Protein AF-A0A318HQN4-F1 (afdb_monomer)

Secondary structure (DSSP, 8-state):
-EEEEETTTEEEEE--SHHHHHHHHH-SS--S---SS--HHHHHHHHHHHHHTEETTEEPGGGS-TT-TTHHHHHHHHHHHHHHHHHHHTT--GGGHHHHHHHH-

Mean predicted aligned error: 8.49 Å

Sequence (105 aa):
MEHKHIPGLVDVIKVDQPADILQIARDGTLDRAFGTGKPFLNSLLVRRILGVLSLKGHRFPTMSARKATGREIQQDALWQRLNAIAPDIRTAPADLEPLAAWVRD

Organism: Burkholderia pyrrocinia (NCBI:txid60550)

Solvent-accessible surface area (backbone atoms only — not comparable to full-atom values): 6406 Å² total; per-residue (Å²): 118,49,78,50,77,41,93,68,39,37,75,47,76,50,71,83,50,71,69,59,48,54,49,55,73,65,37,82,89,63,63,54,67,78,71,87,89,64,26,54,54,50,48,54,49,50,53,50,50,51,59,69,51,28,61,96,87,42,62,40,50,87,60,48,30,88,84,40,86,63,33,67,61,52,39,50,54,48,50,53,53,51,60,68,46,42,66,75,53,64,72,51,63,81,84,50,49,69,62,55,51,64,73,74,108

pLDDT: mean 85.14, std 7.8, range [60.03, 93.56]

Structure (mmCIF, N/CA/C/O backbone):
data_AF-A0A318HQN4-F1
#
_entry.id   AF-A0A318HQN4-F1
#
loop_
_atom_site.group_PDB
_atom_site.id
_atom_site.type_symbol
_atom_site.label_atom_id
_atom_site.label_alt_id
_atom_site.label_comp_id
_atom_site.label_asym_id
_atom_site.label_entity_id
_atom_site.label_seq_id
_atom_site.pdbx_PDB_ins_code
_atom_site.Cartn_x
_atom_site.Cartn_y
_atom_site.Cartn_z
_atom_site.occupancy
_atom_site.B_iso_or_equiv
_atom_site.auth_seq_id
_atom_site.auth_comp_id
_atom_site.auth_asym_id
_atom_site.auth_atom_id
_atom_site.pdbx_PDB_model_num
ATOM 1 N N . MET A 1 1 ? -18.347 4.219 -4.055 1.00 84.25 1 MET A N 1
ATOM 2 C CA . MET A 1 1 ? -17.784 3.714 -2.778 1.00 84.25 1 MET A CA 1
ATOM 3 C C . MET A 1 1 ? -18.829 2.931 -1.976 1.00 84.25 1 MET A C 1
ATOM 5 O O . MET A 1 1 ? -19.919 3.440 -1.758 1.00 84.25 1 MET A O 1
ATOM 9 N N . GLU A 1 2 ? -18.514 1.709 -1.542 1.00 91.81 2 GLU A N 1
ATOM 10 C CA . GLU A 1 2 ? -19.360 0.858 -0.682 1.00 91.81 2 GLU A CA 1
ATOM 11 C C . GLU A 1 2 ? -18.577 0.490 0.586 1.00 91.81 2 GLU A C 1
ATOM 13 O O . GLU A 1 2 ? -17.412 0.107 0.493 1.00 91.81 2 GLU A O 1
ATOM 18 N N . HIS A 1 3 ? -19.189 0.588 1.768 1.00 92.50 3 HIS A N 1
ATOM 19 C CA . HIS A 1 3 ? -18.547 0.237 3.039 1.00 92.50 3 HIS A CA 1
ATOM 20 C C . HIS A 1 3 ? -19.289 -0.916 3.712 1.00 92.50 3 HIS A C 1
ATOM 22 O O . HIS A 1 3 ? -20.461 -0.802 4.062 1.00 92.50 3 HIS A O 1
ATOM 28 N N . LYS A 1 4 ? -18.592 -2.037 3.901 1.00 93.31 4 LYS A N 1
ATOM 29 C CA . LYS A 1 4 ? -19.086 -3.207 4.623 1.00 93.31 4 LYS A CA 1
ATOM 30 C C . LYS A 1 4 ? -18.438 -3.260 5.998 1.00 93.31 4 LYS A C 1
ATOM 32 O O . LYS A 1 4 ? -17.250 -3.563 6.107 1.00 93.31 4 LYS A O 1
ATOM 37 N N . HIS A 1 5 ? -19.242 -3.024 7.029 1.00 93.56 5 HIS A N 1
ATOM 38 C CA . HIS A 1 5 ? -18.809 -3.044 8.419 1.00 93.56 5 HIS A CA 1
ATOM 39 C C . HIS A 1 5 ? -19.623 -4.059 9.229 1.00 93.56 5 HIS A C 1
ATOM 41 O O . HIS A 1 5 ? -20.843 -3.959 9.331 1.00 93.56 5 HIS A O 1
ATOM 47 N N . ILE A 1 6 ? -18.938 -5.048 9.799 1.00 91.50 6 ILE A N 1
ATOM 48 C CA . ILE A 1 6 ? -19.475 -5.999 10.772 1.00 91.50 6 ILE A CA 1
ATOM 49 C C . ILE A 1 6 ? -18.530 -5.968 11.978 1.00 91.50 6 ILE A C 1
ATOM 51 O O . ILE A 1 6 ? -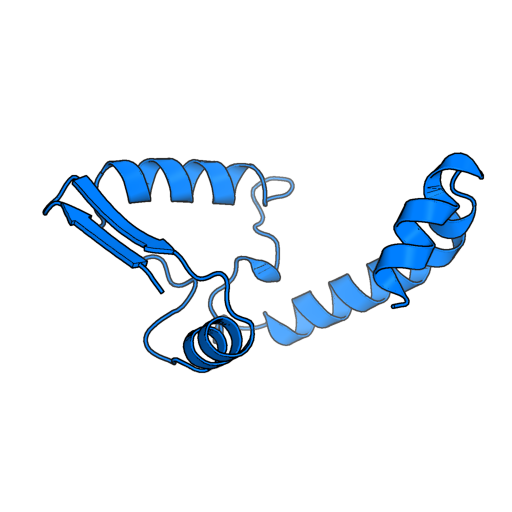17.393 -6.446 11.850 1.00 91.50 6 ILE A O 1
ATOM 55 N N . PRO A 1 7 ? -18.967 -5.437 13.137 1.00 90.62 7 PRO A N 1
ATOM 56 C CA . PRO A 1 7 ? -18.116 -5.270 14.310 1.00 90.62 7 PRO A CA 1
ATOM 57 C C . PRO A 1 7 ? -17.345 -6.544 14.670 1.00 90.62 7 PRO A C 1
ATOM 59 O O . PRO A 1 7 ? -17.910 -7.632 14.758 1.00 90.62 7 PRO A O 1
ATOM 62 N N . GLY A 1 8 ? -16.026 -6.416 14.830 1.00 86.44 8 GLY A N 1
ATOM 63 C CA . GLY A 1 8 ? -15.124 -7.525 15.162 1.00 86.44 8 GLY A CA 1
ATOM 64 C C . GLY A 1 8 ? -14.832 -8.520 14.027 1.00 86.44 8 GLY A C 1
ATOM 65 O O . GLY A 1 8 ? -13.851 -9.260 14.119 1.00 86.44 8 GLY A O 1
ATOM 66 N N . LEU A 1 9 ? -15.602 -8.524 12.934 1.00 90.44 9 LEU A N 1
ATOM 67 C CA . LEU A 1 9 ? -15.469 -9.512 11.859 1.00 90.44 9 LEU A CA 1
ATOM 68 C C . LEU A 1 9 ? -14.871 -8.933 10.574 1.00 90.44 9 LEU A C 1
ATOM 70 O O . LEU A 1 9 ? -13.855 -9.449 10.100 1.00 90.44 9 LEU A O 1
ATOM 74 N N . VAL A 1 10 ? -15.486 -7.877 10.029 1.00 93.19 10 VAL A N 1
ATOM 75 C CA . VAL A 1 10 ? -15.133 -7.276 8.733 1.00 93.19 10 VAL A CA 1
ATOM 76 C C . VAL A 1 10 ? -15.235 -5.760 8.780 1.00 93.19 10 VAL A C 1
ATOM 78 O O . VAL A 1 10 ? -16.202 -5.219 9.302 1.00 93.19 10 VAL A O 1
ATOM 81 N N . ASP A 1 11 ? -14.269 -5.088 8.166 1.00 91.12 11 ASP A N 1
ATOM 82 C CA . ASP A 1 11 ? -14.328 -3.649 7.911 1.00 91.12 11 ASP A CA 1
ATOM 83 C C . ASP A 1 11 ? -13.669 -3.322 6.565 1.00 91.12 11 ASP A C 1
ATOM 85 O O . ASP A 1 11 ? -12.443 -3.305 6.457 1.00 91.12 11 ASP A O 1
ATOM 89 N N . VAL A 1 12 ? -14.455 -3.197 5.495 1.00 90.19 12 VAL A N 1
ATOM 90 C CA . VAL A 1 12 ? -13.934 -3.095 4.120 1.00 90.19 12 VAL A CA 1
ATOM 91 C C . VAL A 1 12 ? -14.639 -1.993 3.353 1.00 90.19 12 VAL A C 1
ATOM 93 O O . VAL A 1 12 ? -15.860 -1.997 3.225 1.00 90.19 12 VAL A O 1
ATOM 96 N N . ILE A 1 13 ? -13.847 -1.098 2.771 1.00 90.44 13 ILE A N 1
ATOM 97 C CA . ILE A 1 13 ? -14.309 -0.085 1.829 1.00 90.44 13 ILE A CA 1
ATOM 98 C C . ILE A 1 13 ? -13.949 -0.556 0.419 1.00 90.44 13 ILE A C 1
ATOM 100 O O . ILE A 1 13 ? -12.775 -0.754 0.104 1.00 90.44 13 ILE A O 1
ATOM 104 N N . LYS A 1 14 ? -14.957 -0.743 -0.431 1.00 92.12 14 LYS A N 1
ATOM 105 C CA . LYS A 1 14 ? -14.807 -1.035 -1.855 1.00 92.12 14 LYS A CA 1
ATOM 106 C C . LYS A 1 14 ? -14.939 0.255 -2.651 1.00 92.12 14 LYS A C 1
ATOM 108 O O . LYS A 1 14 ? -15.921 0.989 -2.516 1.00 92.12 14 LYS A O 1
ATOM 113 N N . VAL A 1 15 ? -13.956 0.500 -3.506 1.00 92.62 15 VAL A N 1
ATOM 114 C CA . VAL A 1 15 ? -13.892 1.685 -4.357 1.00 92.62 15 VAL A CA 1
ATOM 115 C C . VAL A 1 15 ? -13.524 1.275 -5.772 1.00 92.62 15 VAL A C 1
ATOM 117 O O . VAL A 1 15 ? -12.606 0.485 -5.967 1.00 92.62 15 VAL A O 1
ATOM 120 N N . ASP A 1 16 ? -14.264 1.804 -6.736 1.00 93.50 16 ASP A N 1
ATOM 121 C CA . ASP A 1 16 ? -14.158 1.502 -8.162 1.00 93.50 16 ASP A CA 1
ATOM 122 C C . ASP A 1 16 ? -14.048 2.762 -9.037 1.00 93.50 16 ASP A C 1
ATOM 124 O O . ASP A 1 16 ? -13.522 2.683 -10.143 1.00 93.50 16 ASP A O 1
ATOM 128 N N . GLN A 1 17 ? -14.478 3.928 -8.544 1.00 92.62 17 GLN A N 1
ATOM 129 C CA . GLN A 1 17 ? -14.373 5.188 -9.278 1.00 92.62 17 GLN A CA 1
ATOM 130 C C . GLN A 1 17 ? -12.980 5.827 -9.134 1.00 92.62 17 GLN A C 1
ATOM 132 O O . GLN A 1 17 ? -12.483 5.954 -8.010 1.00 92.62 17 GLN A O 1
ATOM 137 N N . PRO A 1 18 ? -12.360 6.320 -10.227 1.00 91.12 18 PRO A N 1
ATOM 138 C CA . PRO A 1 18 ? -11.036 6.947 -10.176 1.00 91.12 18 PRO A CA 1
ATOM 139 C C . PRO A 1 18 ? -10.933 8.120 -9.191 1.00 91.12 18 PRO A C 1
ATOM 141 O O . PRO A 1 18 ? -9.934 8.248 -8.482 1.00 91.12 18 PRO A O 1
ATOM 144 N N . ALA A 1 19 ? -11.972 8.958 -9.114 1.00 90.75 19 ALA A N 1
ATOM 145 C CA . ALA A 1 19 ? -12.012 10.100 -8.200 1.00 90.75 19 ALA A CA 1
ATOM 146 C C . ALA A 1 19 ? -11.960 9.657 -6.725 1.00 90.75 19 ALA A C 1
ATOM 148 O O . ALA A 1 19 ? -11.147 10.172 -5.955 1.00 90.75 19 ALA A O 1
ATOM 149 N N . ASP A 1 20 ? -12.751 8.646 -6.364 1.00 91.25 20 ASP A N 1
ATOM 150 C CA . ASP A 1 20 ? -12.792 8.073 -5.017 1.00 91.25 20 ASP A CA 1
ATOM 151 C C . ASP A 1 20 ? -11.453 7.395 -4.657 1.00 91.25 20 ASP A C 1
ATOM 153 O O . ASP A 1 20 ? -10.960 7.522 -3.533 1.00 91.25 20 ASP A O 1
ATOM 157 N N . ILE A 1 21 ? -10.819 6.702 -5.617 1.00 88.69 21 ILE A N 1
ATOM 158 C CA . ILE A 1 21 ? -9.493 6.087 -5.427 1.00 88.69 21 ILE A CA 1
ATOM 159 C C . ILE A 1 21 ? -8.458 7.165 -5.096 1.00 88.69 21 ILE A C 1
ATOM 161 O O . ILE A 1 21 ? -7.679 7.006 -4.155 1.00 88.69 21 ILE A O 1
ATOM 165 N N . LEU A 1 22 ? -8.450 8.272 -5.847 1.00 90.12 22 LEU A N 1
ATOM 166 C CA . LEU A 1 22 ? -7.532 9.386 -5.608 1.00 90.12 22 LEU A CA 1
ATOM 167 C C . LEU A 1 22 ? -7.790 10.063 -4.261 1.00 90.12 22 LEU A C 1
ATOM 169 O O . LEU A 1 22 ? -6.834 10.453 -3.587 1.00 90.12 22 LEU A O 1
ATOM 173 N N . GLN A 1 23 ? -9.054 10.184 -3.855 1.00 90.75 23 GLN A N 1
ATOM 174 C CA . GLN A 1 23 ? -9.419 10.716 -2.547 1.00 90.75 23 GLN A CA 1
ATOM 175 C C . GLN A 1 23 ? -8.855 9.840 -1.423 1.00 90.75 23 GLN A C 1
ATOM 177 O O . GLN A 1 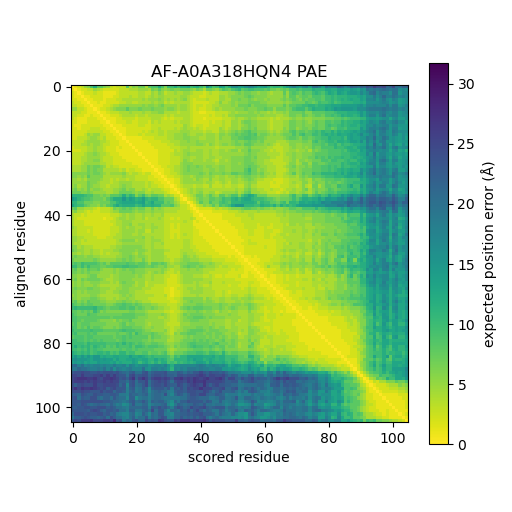23 ? -8.133 10.342 -0.563 1.00 90.75 23 GLN A O 1
ATOM 182 N N . ILE A 1 24 ? -9.087 8.527 -1.478 1.00 89.25 24 ILE A N 1
ATOM 183 C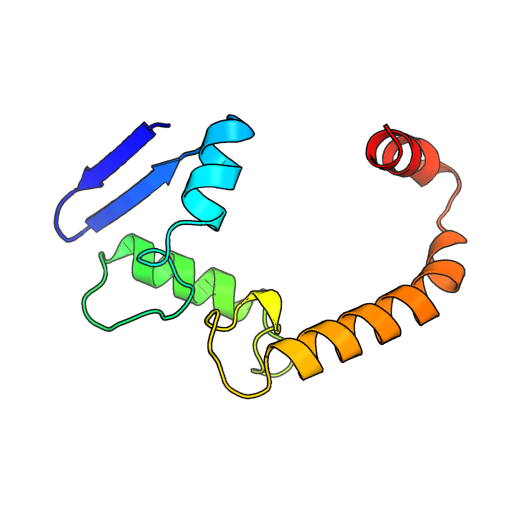 CA . ILE A 1 24 ? -8.549 7.566 -0.503 1.00 89.25 24 ILE A CA 1
ATOM 184 C C . ILE A 1 24 ? -7.022 7.545 -0.509 1.00 89.25 24 ILE A C 1
ATOM 186 O O . ILE A 1 24 ? -6.392 7.485 0.543 1.00 89.25 24 ILE A O 1
ATOM 190 N N . ALA A 1 25 ? -6.395 7.644 -1.681 1.00 85.75 25 ALA A N 1
ATOM 191 C CA . ALA A 1 25 ? -4.942 7.688 -1.790 1.00 85.75 25 ALA A CA 1
ATOM 192 C C . ALA A 1 25 ? -4.332 8.950 -1.152 1.00 85.75 25 ALA A C 1
ATOM 194 O O . ALA A 1 25 ? -3.149 8.947 -0.787 1.00 85.75 25 ALA A O 1
ATOM 195 N N . ARG A 1 26 ? -5.107 10.031 -1.015 1.00 87.44 26 ARG A N 1
ATOM 196 C CA . ARG A 1 26 ? -4.696 11.278 -0.351 1.00 87.44 26 ARG A CA 1
ATOM 197 C C . ARG A 1 26 ? -5.068 11.320 1.128 1.00 87.44 26 ARG A C 1
ATOM 199 O O . ARG A 1 26 ? -4.476 12.114 1.854 1.00 87.44 26 ARG A O 1
ATOM 206 N N . ASP A 1 27 ? -5.98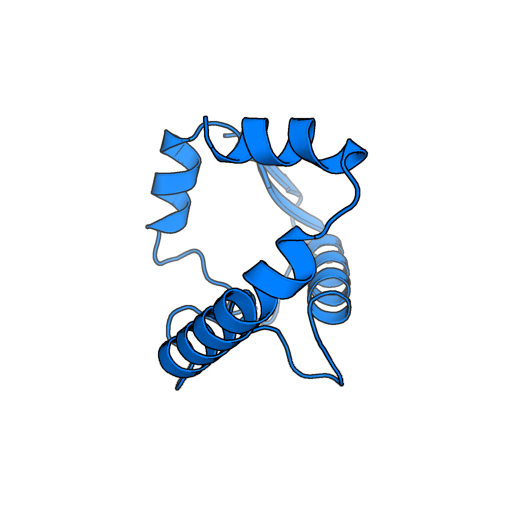2 10.466 1.572 1.00 88.94 27 ASP A N 1
ATOM 207 C CA . ASP A 1 27 ? -6.367 10.366 2.974 1.00 88.94 27 ASP A CA 1
ATOM 208 C C . ASP A 1 27 ? -5.176 9.900 3.832 1.00 88.94 27 ASP A C 1
ATOM 210 O O . ASP A 1 27 ? -4.583 8.841 3.611 1.00 88.94 27 ASP A O 1
ATOM 214 N N . GLY A 1 28 ? -4.789 10.731 4.801 1.00 83.38 28 GLY A N 1
ATOM 215 C CA . GLY A 1 28 ? -3.688 10.453 5.723 1.00 83.38 28 GLY A CA 1
ATOM 216 C C . GLY A 1 28 ? -4.054 9.485 6.849 1.00 83.38 28 GLY A C 1
ATOM 217 O O . GLY A 1 28 ? -3.154 8.980 7.517 1.00 83.38 28 GLY A O 1
ATOM 218 N N . THR A 1 29 ? -5.347 9.227 7.063 1.00 85.06 29 THR A N 1
ATOM 219 C CA . THR A 1 29 ? -5.842 8.265 8.059 1.00 85.06 29 THR A CA 1
ATOM 220 C C . THR A 1 29 ? -5.728 6.824 7.561 1.00 85.06 29 THR A C 1
ATOM 222 O O . THR A 1 29 ? -5.593 5.895 8.359 1.00 85.06 29 THR A O 1
ATOM 225 N N . LEU A 1 30 ? -5.710 6.640 6.237 1.00 86.62 30 LEU A N 1
ATOM 226 C CA . LEU A 1 30 ? -5.544 5.353 5.578 1.00 86.62 30 LEU A CA 1
ATOM 227 C C . LEU A 1 30 ? -4.068 5.125 5.241 1.00 86.62 30 LEU A C 1
ATOM 229 O O . LEU A 1 30 ? -3.488 5.745 4.347 1.00 86.62 30 LEU A O 1
ATOM 233 N N . ASP A 1 31 ? -3.447 4.186 5.951 1.00 87.25 31 ASP A N 1
ATOM 234 C CA . ASP A 1 31 ? -2.064 3.791 5.705 1.00 87.25 31 ASP A CA 1
ATOM 235 C C . ASP A 1 31 ? -1.882 2.271 5.812 1.00 87.25 31 ASP A C 1
ATOM 237 O O . ASP A 1 31 ? -2.724 1.524 6.307 1.00 87.25 31 ASP A O 1
ATOM 241 N N . ARG A 1 32 ? -0.723 1.800 5.358 1.00 87.62 32 ARG A N 1
ATOM 242 C CA . ARG A 1 32 ? -0.268 0.405 5.448 1.00 87.62 32 ARG A CA 1
ATOM 243 C C . ARG A 1 32 ? 0.384 0.118 6.811 1.00 87.62 32 ARG A C 1
ATOM 245 O O . ARG A 1 32 ? 0.974 -0.942 7.024 1.00 87.62 32 ARG A O 1
ATOM 252 N N . ALA A 1 33 ? 0.270 1.065 7.747 1.00 87.06 33 ALA A N 1
ATOM 253 C CA . ALA A 1 33 ? 0.614 0.922 9.154 1.00 87.06 33 ALA A CA 1
ATOM 254 C C . ALA A 1 33 ? -0.477 0.113 9.868 1.00 87.06 33 ALA A C 1
ATOM 256 O O . ALA A 1 33 ? -1.443 0.613 10.435 1.00 87.06 33 ALA A O 1
ATOM 257 N N . PHE A 1 34 ? -0.333 -1.197 9.779 1.00 83.06 34 PHE A N 1
ATOM 258 C CA . PHE A 1 34 ? -1.278 -2.166 10.299 1.00 83.06 34 PHE A CA 1
ATOM 259 C C . PHE A 1 34 ? -1.170 -2.320 11.828 1.00 83.06 34 PHE A C 1
ATOM 261 O O . PHE A 1 34 ? -0.324 -3.074 12.299 1.00 83.06 34 PHE A O 1
ATOM 268 N N . GLY A 1 35 ? -2.038 -1.639 12.585 1.00 75.44 35 GLY A N 1
ATOM 269 C CA . GLY A 1 35 ? -2.098 -1.718 14.053 1.00 75.44 35 GLY A CA 1
ATOM 270 C C . GLY A 1 35 ? -2.657 -3.033 14.624 1.00 75.44 35 GLY A C 1
ATOM 271 O O . GLY A 1 35 ? -3.116 -3.914 13.886 1.00 75.44 35 GLY A O 1
ATOM 272 N N . THR A 1 36 ? -2.619 -3.148 15.955 1.00 68.75 36 THR A N 1
ATOM 273 C CA . THR A 1 36 ? -3.267 -4.208 16.745 1.00 68.75 36 THR A CA 1
ATOM 274 C C . THR A 1 36 ? -4.765 -3.902 16.926 1.00 68.75 36 THR A C 1
ATOM 276 O O . THR A 1 36 ? -5.153 -2.740 16.960 1.00 68.75 36 THR A O 1
ATOM 279 N N . GLY A 1 37 ? -5.626 -4.928 17.001 1.00 71.69 37 GLY A N 1
ATOM 280 C CA . GLY A 1 37 ? -7.078 -4.745 17.217 1.00 71.69 37 GLY A CA 1
ATOM 281 C C . GLY A 1 37 ? -7.957 -4.720 15.957 1.00 71.69 37 GLY A C 1
ATOM 282 O O . GLY A 1 37 ? -9.008 -4.091 15.941 1.00 71.69 37 GLY A O 1
ATOM 283 N N . LYS A 1 38 ? -7.540 -5.394 14.882 1.00 78.00 38 LYS A N 1
ATOM 284 C CA . LYS A 1 38 ? -8.299 -5.453 13.625 1.00 78.00 38 LYS A CA 1
ATOM 285 C C . LYS A 1 38 ? -9.414 -6.503 13.647 1.00 78.00 38 LYS A C 1
ATOM 287 O O . LYS A 1 38 ? -9.255 -7.527 14.315 1.00 78.00 38 LYS A O 1
ATOM 292 N N . PRO A 1 39 ? -10.461 -6.335 12.815 1.00 88.50 39 PRO A N 1
ATOM 293 C CA . PRO A 1 39 ? -11.448 -7.384 12.590 1.00 88.50 39 PRO A CA 1
ATOM 294 C C . PRO A 1 39 ? -10.792 -8.705 12.164 1.00 88.50 39 PRO A C 1
ATOM 296 O O . PRO A 1 39 ? -9.751 -8.718 11.491 1.00 88.50 39 PRO A O 1
ATOM 299 N N . PHE A 1 40 ? -11.389 -9.826 12.566 1.00 89.19 40 PHE A N 1
ATOM 300 C CA . PHE A 1 40 ? -10.785 -11.150 12.417 1.00 89.19 40 PHE A CA 1
ATOM 301 C C . PHE A 1 40 ? -10.453 -11.494 10.955 1.00 89.19 40 PHE A C 1
ATOM 303 O O . PHE A 1 40 ? -9.310 -11.843 10.642 1.00 89.19 40 PHE A O 1
ATOM 310 N N . LEU A 1 41 ? -11.411 -11.327 10.033 1.00 91.94 41 LEU A N 1
ATOM 311 C CA . LEU A 1 41 ? -11.198 -11.667 8.621 1.00 91.94 41 LEU A CA 1
ATOM 312 C C . LEU A 1 41 ? -10.225 -10.699 7.942 1.00 91.94 41 LEU A C 1
ATOM 314 O O . LEU A 1 41 ? -9.365 -11.133 7.175 1.00 91.94 41 LEU A O 1
ATOM 318 N N . ASN A 1 42 ? -10.279 -9.410 8.281 1.00 91.12 42 ASN A N 1
ATOM 319 C CA . ASN A 1 42 ? -9.305 -8.422 7.815 1.00 91.12 42 ASN A CA 1
ATOM 320 C C . ASN A 1 42 ? -7.877 -8.804 8.220 1.00 91.12 42 ASN A C 1
ATOM 322 O O . ASN A 1 42 ? -6.952 -8.680 7.419 1.00 91.12 42 ASN A O 1
ATOM 326 N N . SER A 1 43 ? -7.687 -9.290 9.447 1.00 89.94 43 SER A N 1
ATOM 327 C CA . SER A 1 43 ? -6.376 -9.718 9.947 1.00 89.94 43 SER A CA 1
ATOM 328 C C . SER A 1 43 ? -5.826 -10.905 9.163 1.00 89.94 43 SER A C 1
ATOM 330 O O . SER A 1 43 ? -4.658 -10.896 8.767 1.00 89.94 43 SER A O 1
ATOM 332 N N . LEU A 1 44 ? -6.674 -11.901 8.891 1.00 91.62 44 LEU A N 1
ATOM 333 C CA . LEU A 1 44 ? -6.305 -13.072 8.100 1.00 91.62 44 LEU A CA 1
ATOM 334 C C . LEU A 1 44 ? -5.936 -12.686 6.660 1.00 91.62 44 LEU A C 1
ATOM 336 O O . LEU A 1 44 ? -4.900 -13.116 6.147 1.00 91.62 44 LEU A O 1
ATOM 340 N N . LEU A 1 45 ? -6.746 -11.830 6.030 1.00 90.62 45 LEU A N 1
ATOM 341 C CA . LEU A 1 45 ? -6.503 -11.333 4.676 1.00 90.62 45 LEU A CA 1
ATOM 342 C C . LEU A 1 45 ? -5.212 -10.520 4.595 1.00 90.62 45 LEU A C 1
ATOM 344 O O . LEU A 1 45 ? -4.375 -10.798 3.739 1.00 90.62 45 LEU A O 1
ATOM 348 N N . VAL A 1 46 ? -5.002 -9.572 5.512 1.00 90.12 46 VAL A N 1
ATOM 349 C CA . VAL A 1 46 ? -3.771 -8.774 5.557 1.00 90.12 46 VAL A CA 1
ATOM 350 C C . VAL A 1 46 ? -2.555 -9.674 5.752 1.00 90.12 46 VAL A C 1
ATOM 352 O O . VAL A 1 46 ? -1.563 -9.501 5.051 1.00 90.12 46 VAL A O 1
ATOM 355 N N . ARG A 1 47 ? -2.618 -10.677 6.639 1.00 89.81 47 ARG A N 1
ATOM 356 C CA . ARG A 1 47 ? -1.518 -11.638 6.818 1.00 89.81 47 ARG A CA 1
ATOM 357 C C . ARG A 1 47 ? -1.198 -12.379 5.519 1.00 89.81 47 ARG A C 1
ATOM 359 O O . ARG A 1 47 ? -0.025 -12.507 5.178 1.00 89.81 47 ARG A O 1
ATOM 366 N N . ARG A 1 48 ? -2.217 -12.840 4.787 1.00 91.50 48 ARG A N 1
ATOM 367 C CA . ARG A 1 48 ? -2.040 -13.523 3.497 1.00 91.50 48 ARG A CA 1
ATOM 368 C C . ARG A 1 48 ? -1.428 -12.596 2.446 1.00 91.50 48 ARG A C 1
ATOM 370 O O . ARG A 1 48 ? -0.449 -12.978 1.815 1.00 91.50 48 ARG A O 1
ATOM 377 N N . ILE A 1 49 ? -1.971 -11.387 2.292 1.00 89.62 49 ILE A N 1
ATOM 378 C CA . ILE A 1 49 ? -1.475 -10.375 1.347 1.00 89.62 49 ILE A CA 1
ATOM 379 C C . ILE A 1 49 ? -0.011 -10.059 1.639 1.00 89.62 49 ILE A C 1
ATOM 381 O O . ILE A 1 49 ? 0.819 -10.106 0.739 1.00 89.62 49 ILE A O 1
ATOM 385 N N . LEU A 1 50 ? 0.323 -9.801 2.904 1.00 89.31 50 LEU A N 1
ATOM 386 C CA . LEU A 1 50 ? 1.694 -9.516 3.313 1.00 89.31 50 LEU A CA 1
ATOM 387 C C . LEU A 1 50 ? 2.624 -10.713 3.112 1.00 89.31 50 LEU A C 1
ATOM 389 O O . LEU A 1 50 ? 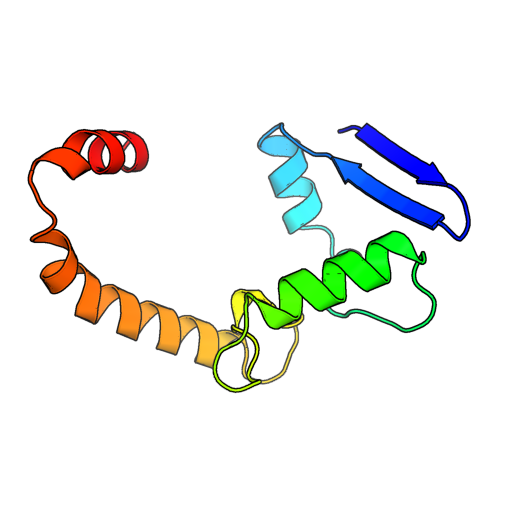3.792 -10.501 2.817 1.00 89.31 50 LEU A O 1
ATOM 393 N N . GLY A 1 51 ? 2.138 -11.947 3.248 1.00 89.56 51 GLY A N 1
ATOM 394 C CA . GLY A 1 51 ? 2.922 -13.146 2.950 1.00 89.56 51 GLY A CA 1
ATOM 395 C C . GLY A 1 51 ? 3.256 -13.283 1.463 1.00 89.56 51 GLY A C 1
ATOM 396 O O . GLY A 1 51 ? 4.398 -13.571 1.126 1.00 89.56 51 GLY A O 1
ATOM 397 N N . VAL A 1 52 ? 2.279 -13.037 0.584 1.00 90.50 52 VAL A N 1
ATOM 398 C CA . VAL A 1 52 ? 2.454 -13.110 -0.880 1.00 90.50 52 VAL A CA 1
ATOM 399 C C . VAL A 1 52 ? 3.293 -11.945 -1.406 1.00 90.50 52 VAL A C 1
ATOM 401 O O . VAL A 1 52 ? 4.162 -12.136 -2.249 1.00 90.50 52 VAL A O 1
ATOM 404 N N . LEU A 1 53 ? 3.063 -10.736 -0.895 1.00 89.19 53 LEU A N 1
ATOM 405 C CA . LEU A 1 53 ? 3.761 -9.511 -1.301 1.00 89.19 53 LEU A CA 1
ATOM 406 C C . LEU A 1 53 ? 5.024 -9.271 -0.463 1.00 89.19 53 LEU A C 1
ATOM 408 O O . LEU A 1 53 ? 5.327 -8.148 -0.045 1.00 89.19 53 LEU A O 1
ATOM 412 N N . SER A 1 54 ? 5.745 -10.359 -0.209 1.00 88.44 54 SER A N 1
ATOM 413 C CA . SER A 1 54 ? 7.048 -10.375 0.438 1.00 88.44 54 SER A CA 1
ATOM 414 C C . SER A 1 54 ? 7.977 -11.337 -0.288 1.00 88.44 54 SER A C 1
ATOM 416 O O . SER A 1 54 ? 7.563 -12.398 -0.747 1.00 88.44 54 SER A O 1
ATOM 418 N N . LEU A 1 55 ? 9.265 -11.009 -0.312 1.00 85.62 55 LEU A N 1
ATOM 419 C CA . LEU A 1 55 ? 10.320 -11.887 -0.800 1.00 85.62 55 LEU A CA 1
ATOM 420 C C . LEU A 1 55 ? 11.278 -12.199 0.347 1.00 85.62 55 LEU A C 1
ATOM 422 O O . LEU A 1 55 ? 11.817 -11.291 0.973 1.00 85.62 55 LEU A O 1
ATOM 426 N N . LYS A 1 56 ? 11.490 -13.489 0.643 1.00 85.94 56 LYS A N 1
ATOM 427 C CA . LYS A 1 56 ? 12.349 -13.940 1.759 1.00 85.94 56 LYS A CA 1
ATOM 428 C C . LYS A 1 56 ? 12.005 -13.242 3.089 1.00 85.94 56 LYS A C 1
ATOM 430 O O . LYS A 1 56 ? 12.888 -12.762 3.792 1.00 85.94 56 LYS A O 1
ATOM 435 N N . GLY A 1 57 ? 10.711 -13.103 3.388 1.00 82.94 57 GLY A N 1
ATOM 436 C CA . GLY A 1 57 ? 10.219 -12.435 4.601 1.00 82.94 57 GLY A CA 1
ATOM 437 C C . GLY A 1 57 ? 10.288 -10.901 4.589 1.00 82.94 57 GLY A C 1
ATOM 438 O O . GLY A 1 57 ? 9.794 -10.273 5.522 1.00 82.94 57 GLY A O 1
ATOM 439 N N . HIS A 1 58 ? 10.840 -10.290 3.539 1.00 85.00 58 HIS A N 1
ATOM 440 C CA . HIS A 1 58 ? 10.909 -8.840 3.388 1.00 85.00 58 HIS A CA 1
ATOM 441 C C . HIS A 1 58 ? 9.737 -8.356 2.542 1.00 85.00 58 HIS A C 1
ATOM 443 O O . HIS A 1 58 ? 9.588 -8.759 1.388 1.00 85.00 58 HIS A 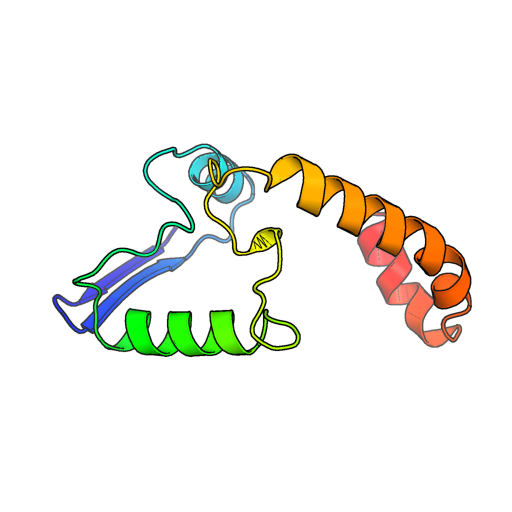O 1
ATOM 449 N N . ARG A 1 59 ? 8.907 -7.485 3.117 1.00 87.50 59 ARG A N 1
ATOM 450 C CA . ARG A 1 59 ? 7.774 -6.875 2.413 1.00 87.50 59 ARG A CA 1
ATOM 451 C C . ARG A 1 59 ? 8.273 -6.001 1.274 1.00 87.50 59 ARG A C 1
ATOM 453 O O . ARG A 1 59 ? 9.281 -5.310 1.420 1.00 87.50 59 ARG A O 1
ATOM 460 N N . PHE A 1 60 ? 7.536 -5.979 0.168 1.00 87.62 60 PHE A N 1
ATOM 461 C CA . PHE A 1 60 ? 7.817 -5.006 -0.881 1.00 87.62 60 PHE A CA 1
ATOM 462 C C . PHE A 1 60 ? 7.631 -3.569 -0.366 1.00 87.62 60 PHE A C 1
ATOM 464 O O . PHE A 1 60 ? 6.748 -3.336 0.465 1.00 87.62 60 PHE A O 1
ATOM 471 N N . PRO A 1 61 ? 8.391 -2.582 -0.880 1.00 87.00 61 PRO A N 1
ATOM 472 C CA . PRO A 1 61 ? 8.272 -1.180 -0.461 1.00 87.00 61 PRO A CA 1
ATOM 473 C C . PRO A 1 61 ? 6.852 -0.618 -0.627 1.00 87.00 61 PRO A C 1
ATOM 475 O O . PRO A 1 61 ? 6.399 0.216 0.157 1.00 87.00 61 PRO A O 1
ATOM 478 N N . THR A 1 62 ? 6.099 -1.132 -1.604 1.00 85.06 62 THR A N 1
ATOM 479 C CA . THR A 1 62 ? 4.685 -0.803 -1.824 1.00 85.06 62 THR A CA 1
ATOM 480 C C . THR A 1 62 ? 3.769 -1.282 -0.696 1.00 85.06 62 THR A C 1
ATOM 482 O O . THR A 1 62 ? 2.665 -0.770 -0.568 1.00 85.06 62 THR A O 1
ATOM 485 N N . MET A 1 63 ? 4.197 -2.204 0.163 1.00 88.75 63 MET A N 1
ATOM 486 C CA . MET A 1 63 ? 3.442 -2.668 1.333 1.00 88.75 63 MET A CA 1
ATOM 487 C C . MET A 1 63 ? 3.867 -1.979 2.638 1.00 88.75 63 MET A C 1
ATOM 489 O O . MET A 1 63 ? 3.249 -2.206 3.677 1.00 88.75 63 MET A O 1
ATOM 493 N N . SER A 1 64 ? 4.893 -1.127 2.605 1.00 89.06 64 SER A N 1
ATOM 494 C CA . SER A 1 64 ? 5.354 -0.362 3.768 1.00 89.06 64 SER A CA 1
ATOM 495 C C . SER A 1 64 ? 4.462 0.851 4.035 1.00 89.06 64 SER A C 1
ATOM 497 O O . SER A 1 64 ? 3.885 1.415 3.106 1.00 89.06 64 SER A O 1
ATOM 499 N N . ALA A 1 65 ? 4.365 1.288 5.294 1.00 89.56 65 ALA A N 1
ATOM 500 C CA . ALA A 1 65 ? 3.660 2.518 5.677 1.00 89.56 65 ALA A CA 1
ATOM 501 C C . ALA A 1 65 ? 4.200 3.740 4.915 1.00 89.56 65 ALA A C 1
ATOM 503 O O . ALA A 1 65 ? 5.367 3.755 4.519 1.00 89.56 65 ALA A O 1
ATOM 504 N N . ARG A 1 66 ? 3.374 4.766 4.687 1.00 86.88 66 ARG A N 1
ATOM 505 C CA . ARG A 1 66 ? 3.736 5.947 3.879 1.00 86.88 66 ARG A CA 1
ATOM 506 C C . ARG A 1 66 ? 4.996 6.637 4.387 1.00 86.88 66 ARG A C 1
ATOM 508 O O . ARG A 1 66 ? 5.841 7.010 3.585 1.00 86.88 66 ARG A O 1
ATOM 515 N N . LYS A 1 67 ? 5.122 6.753 5.708 1.00 88.06 67 LYS A N 1
ATOM 516 C CA . LYS A 1 67 ? 6.244 7.411 6.393 1.00 88.06 67 LYS A CA 1
ATOM 517 C C . LYS A 1 67 ? 7.280 6.427 6.948 1.00 88.06 67 LYS A C 1
ATOM 519 O O . LYS A 1 67 ? 8.041 6.786 7.840 1.00 88.06 67 LYS A O 1
ATOM 524 N N . ALA A 1 68 ? 7.291 5.175 6.483 1.00 89.06 68 ALA A N 1
ATOM 525 C CA . ALA A 1 68 ? 8.313 4.225 6.910 1.00 89.06 68 ALA A CA 1
ATOM 526 C C . ALA A 1 68 ? 9.703 4.710 6.464 1.00 89.06 68 ALA A C 1
ATOM 528 O O . ALA A 1 68 ? 9.902 5.044 5.295 1.00 89.06 68 ALA A O 1
ATOM 529 N N . THR A 1 69 ? 10.658 4.735 7.394 1.00 90.12 69 THR A N 1
ATOM 530 C CA . THR A 1 69 ? 12.029 5.187 7.136 1.00 90.12 69 THR A CA 1
ATOM 531 C C . THR A 1 69 ? 12.641 4.437 5.957 1.00 90.12 69 THR A C 1
ATOM 533 O O . THR A 1 69 ? 12.601 3.209 5.904 1.00 90.12 69 THR A O 1
ATOM 536 N N . GLY A 1 70 ? 13.203 5.179 5.001 1.00 89.12 70 GLY A N 1
ATOM 537 C CA . GLY A 1 70 ? 13.860 4.612 3.822 1.00 89.12 70 GLY A CA 1
ATOM 538 C C . GLY A 1 70 ? 12.916 4.008 2.779 1.00 89.12 70 GLY A C 1
ATOM 539 O O . GLY A 1 70 ? 13.400 3.477 1.782 1.00 89.12 70 GLY A O 1
ATOM 540 N N . ARG A 1 71 ? 11.587 4.097 2.956 1.00 89.06 71 ARG A N 1
ATOM 541 C CA . ARG A 1 71 ? 10.624 3.564 1.983 1.00 89.06 71 ARG A CA 1
ATOM 542 C C . ARG A 1 71 ? 10.801 4.187 0.603 1.00 89.06 71 ARG A C 1
ATOM 544 O O . ARG A 1 71 ? 10.797 3.447 -0.372 1.00 89.06 71 ARG A O 1
ATOM 551 N N . GLU A 1 72 ? 10.905 5.511 0.522 1.00 88.50 72 GLU A N 1
ATOM 552 C CA . GLU A 1 72 ? 11.046 6.229 -0.753 1.00 88.50 72 GLU A CA 1
ATOM 553 C C . GLU A 1 72 ? 12.296 5.763 -1.509 1.00 88.50 72 GLU A C 1
ATOM 555 O O . GLU A 1 72 ? 12.191 5.308 -2.641 1.00 88.50 72 GLU A O 1
ATOM 560 N N . ILE A 1 73 ? 13.435 5.692 -0.814 1.00 90.00 73 ILE A N 1
ATOM 561 C CA . ILE A 1 73 ? 14.714 5.222 -1.358 1.00 90.00 73 ILE A CA 1
ATOM 562 C C . ILE A 1 73 ? 14.595 3.779 -1.864 1.00 90.00 73 ILE A C 1
ATOM 564 O O . I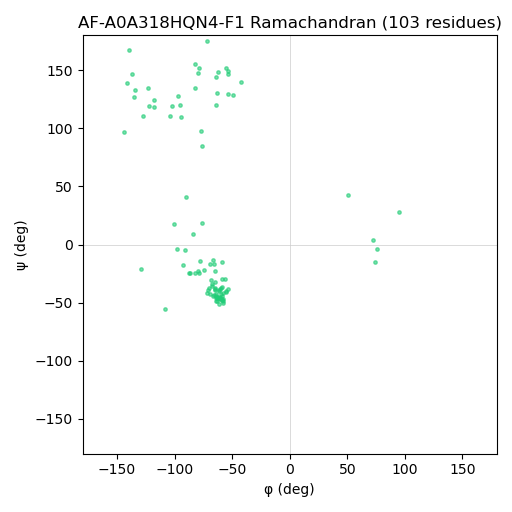LE A 1 73 ? 15.041 3.454 -2.962 1.00 90.00 73 ILE A O 1
ATOM 568 N N . GLN A 1 74 ? 13.983 2.890 -1.077 1.00 88.94 74 GLN A N 1
ATOM 569 C CA . GLN A 1 74 ? 13.789 1.492 -1.469 1.00 88.94 74 GLN A CA 1
ATOM 570 C C . GLN A 1 74 ? 12.812 1.346 -2.640 1.00 88.94 74 GLN A C 1
ATOM 572 O O . GLN A 1 74 ? 12.983 0.456 -3.475 1.00 88.94 74 GLN A O 1
ATOM 577 N N . GLN A 1 75 ? 11.782 2.191 -2.695 1.00 88.44 75 GLN A N 1
ATOM 578 C CA . GLN A 1 75 ? 10.802 2.196 -3.771 1.00 88.44 75 GLN A CA 1
ATOM 579 C C . GLN A 1 75 ? 11.433 2.686 -5.079 1.00 88.44 75 GLN A C 1
ATOM 581 O O . GLN A 1 75 ? 11.245 2.032 -6.103 1.00 88.44 75 GLN A O 1
ATOM 586 N N . ASP A 1 76 ? 12.246 3.740 -5.037 1.00 89.50 76 ASP A N 1
ATOM 587 C CA . ASP A 1 76 ? 12.992 4.239 -6.196 1.00 89.50 76 ASP A CA 1
ATOM 588 C C . ASP A 1 76 ? 14.039 3.231 -6.673 1.00 89.50 76 ASP A C 1
ATOM 590 O O . ASP A 1 76 ? 14.134 2.949 -7.867 1.00 89.50 76 ASP A O 1
ATOM 594 N N . ALA A 1 77 ? 14.778 2.606 -5.752 1.00 89.56 77 ALA A N 1
ATOM 595 C CA . ALA A 1 77 ? 15.739 1.562 -6.097 1.00 89.56 77 ALA A CA 1
ATOM 596 C C . ALA A 1 77 ? 15.057 0.352 -6.758 1.00 89.56 77 ALA A C 1
ATOM 598 O O . ALA A 1 77 ? 15.578 -0.212 -7.724 1.00 89.56 77 ALA A O 1
ATOM 599 N N . LEU A 1 78 ? 13.881 -0.048 -6.262 1.00 86.12 78 LEU A N 1
ATOM 600 C CA . LEU A 1 78 ? 13.080 -1.094 -6.893 1.00 86.12 78 LEU A CA 1
ATOM 601 C C . LEU A 1 78 ? 12.607 -0.658 -8.284 1.00 86.12 78 LEU A C 1
ATOM 603 O O . LEU A 1 78 ? 12.739 -1.430 -9.230 1.00 86.12 78 LEU A O 1
ATOM 607 N N . TRP A 1 79 ? 12.100 0.567 -8.421 1.00 86.38 79 TRP A N 1
ATOM 608 C CA . TRP A 1 79 ? 11.645 1.125 -9.694 1.00 86.38 79 TRP A CA 1
ATOM 609 C C . TRP A 1 79 ? 12.760 1.146 -10.745 1.00 86.38 79 TRP A C 1
ATOM 611 O O . TRP A 1 79 ? 12.563 0.683 -11.867 1.00 86.38 79 TRP A O 1
ATOM 621 N N . GLN A 1 80 ? 13.955 1.609 -10.373 1.00 89.25 80 GLN A N 1
ATOM 622 C CA . GLN A 1 80 ? 15.127 1.612 -11.250 1.00 89.25 80 GLN A CA 1
ATOM 623 C C . GLN A 1 80 ? 15.523 0.197 -11.678 1.00 89.25 80 GLN A C 1
ATOM 625 O O . GLN A 1 80 ? 15.753 -0.040 -12.861 1.00 89.25 80 GLN A O 1
ATOM 630 N N . ARG A 1 81 ? 15.551 -0.763 -10.742 1.00 86.12 81 ARG A N 1
ATOM 631 C CA . ARG A 1 81 ? 15.850 -2.168 -11.060 1.00 86.12 81 ARG A CA 1
ATOM 632 C C . ARG A 1 81 ? 14.833 -2.767 -12.024 1.00 86.12 81 ARG A C 1
ATOM 634 O O . ARG A 1 81 ? 15.229 -3.410 -12.987 1.00 86.12 81 ARG A O 1
ATOM 641 N N . LEU A 1 82 ? 13.540 -2.552 -11.782 1.00 85.12 82 LEU A N 1
ATOM 642 C CA . LEU A 1 82 ? 12.488 -3.066 -12.658 1.00 85.12 82 LEU A CA 1
ATOM 643 C C . LEU A 1 82 ? 12.572 -2.445 -14.054 1.00 85.12 82 LEU A C 1
ATOM 645 O O . LEU A 1 82 ? 12.485 -3.177 -15.032 1.00 85.12 82 LEU A O 1
ATOM 649 N N . ASN A 1 83 ? 12.818 -1.138 -14.164 1.00 85.31 83 ASN A N 1
ATOM 650 C CA . ASN A 1 83 ? 12.981 -0.476 -15.461 1.00 85.31 83 ASN A CA 1
ATOM 651 C C . ASN A 1 83 ? 14.248 -0.894 -16.208 1.00 85.31 83 ASN A C 1
ATOM 653 O O . ASN A 1 83 ? 14.233 -0.910 -17.432 1.00 85.31 83 ASN A O 1
ATOM 657 N N . ALA A 1 84 ? 15.323 -1.248 -15.502 1.00 88.25 84 ALA A N 1
ATOM 658 C CA . ALA A 1 84 ? 16.520 -1.791 -16.136 1.00 88.25 84 ALA A CA 1
ATOM 659 C C . ALA A 1 84 ? 16.271 -3.183 -16.744 1.00 88.25 84 ALA A C 1
ATOM 661 O O . ALA A 1 84 ? 16.832 -3.492 -17.787 1.00 88.25 84 ALA A O 1
ATOM 662 N N . ILE A 1 85 ? 15.414 -3.996 -16.116 1.00 83.69 85 ILE A N 1
ATOM 663 C CA . ILE A 1 85 ? 15.069 -5.355 -16.571 1.00 83.69 85 ILE A CA 1
ATOM 664 C C . ILE A 1 85 ? 13.902 -5.338 -17.578 1.00 83.69 85 ILE A C 1
ATOM 666 O O . ILE A 1 85 ? 13.758 -6.244 -18.392 1.00 83.69 85 ILE A O 1
ATOM 670 N N . ALA A 1 86 ? 13.053 -4.308 -17.555 1.00 82.38 86 ALA A N 1
ATOM 671 C CA . ALA A 1 86 ? 11.869 -4.215 -18.408 1.00 82.38 86 ALA A CA 1
ATOM 672 C C . ALA A 1 86 ? 12.148 -4.377 -19.921 1.00 82.38 86 ALA A C 1
ATOM 674 O O . ALA A 1 86 ? 11.332 -5.023 -20.577 1.00 82.38 86 ALA A O 1
ATOM 675 N N . PRO A 1 87 ? 13.253 -3.863 -20.504 1.00 78.56 87 PRO A N 1
ATOM 676 C CA . PRO A 1 87 ? 13.621 -4.126 -21.897 1.00 78.56 87 PRO A CA 1
ATOM 677 C C . PRO A 1 87 ? 13.855 -5.612 -22.198 1.00 78.56 87 PRO A C 1
ATOM 679 O O . PRO A 1 87 ? 13.417 -6.092 -23.240 1.00 78.56 87 PRO A O 1
ATOM 682 N N . ASP A 1 88 ? 14.463 -6.346 -21.264 1.00 73.88 88 ASP A N 1
ATOM 683 C CA . ASP A 1 88 ? 14.736 -7.783 -21.400 1.00 73.88 88 ASP A CA 1
ATOM 684 C C . ASP A 1 88 ? 13.468 -8.631 -21.223 1.00 73.88 88 ASP A C 1
ATOM 686 O O . ASP A 1 88 ? 13.406 -9.759 -21.695 1.00 73.88 88 ASP A O 1
ATOM 690 N N . ILE A 1 89 ? 12.443 -8.086 -20.558 1.00 67.56 89 ILE A N 1
ATOM 691 C CA . ILE A 1 89 ? 11.097 -8.677 -20.465 1.00 67.56 89 ILE A CA 1
ATOM 692 C C . ILE A 1 89 ? 10.224 -8.249 -21.655 1.00 67.56 89 ILE A C 1
ATOM 694 O O . ILE A 1 89 ? 9.293 -8.958 -22.018 1.00 67.56 89 ILE A O 1
ATOM 698 N N . ARG A 1 90 ? 10.511 -7.108 -22.297 1.00 60.50 90 ARG A N 1
ATOM 699 C CA . ARG A 1 90 ? 9.804 -6.601 -23.490 1.00 60.50 90 ARG A CA 1
ATOM 700 C C . ARG A 1 90 ? 9.996 -7.471 -24.730 1.00 60.50 90 ARG A C 1
ATOM 702 O O . ARG A 1 90 ? 9.224 -7.328 -25.668 1.00 60.50 90 ARG A O 1
ATOM 709 N N . THR A 1 91 ? 10.953 -8.395 -24.716 1.00 63.12 91 THR A N 1
ATOM 710 C CA . THR A 1 91 ? 11.011 -9.538 -25.645 1.00 63.12 91 THR A CA 1
ATOM 711 C C . THR A 1 91 ? 10.006 -10.640 -25.277 1.00 63.12 91 THR A C 1
ATOM 713 O O . THR A 1 91 ? 10.133 -11.782 -25.720 1.00 63.12 91 THR A O 1
ATOM 716 N N . ALA A 1 92 ? 8.998 -10.297 -24.470 1.00 60.34 92 ALA A N 1
ATOM 717 C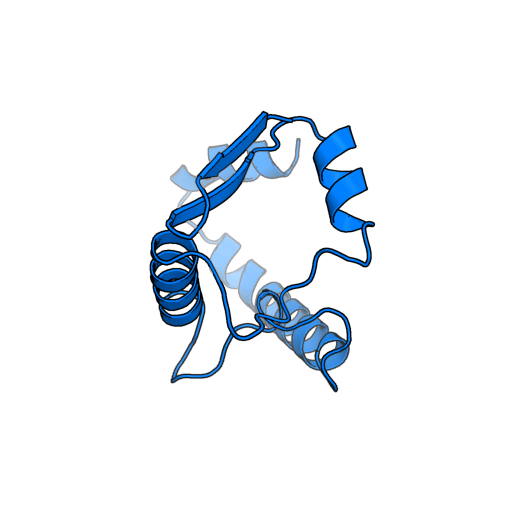 CA . ALA A 1 92 ? 7.775 -11.045 -24.263 1.00 60.34 92 ALA A CA 1
ATOM 718 C C . ALA A 1 92 ? 7.233 -11.575 -25.600 1.00 60.34 92 ALA A C 1
ATOM 720 O O . ALA A 1 92 ? 7.293 -10.866 -26.611 1.00 60.34 92 ALA A O 1
ATOM 721 N N . PRO A 1 93 ? 6.715 -12.814 -25.623 1.00 70.00 93 PRO A N 1
ATOM 722 C CA . PRO A 1 93 ? 6.130 -13.368 -26.830 1.00 70.00 93 PRO A CA 1
ATOM 723 C C . PRO A 1 93 ? 5.052 -12.428 -27.395 1.00 70.00 93 PRO A C 1
ATOM 725 O O . PRO A 1 93 ? 4.410 -11.658 -26.676 1.00 70.00 93 PRO A O 1
ATOM 728 N N . ALA A 1 94 ? 4.898 -12.448 -28.723 1.00 75.25 94 ALA A N 1
ATOM 729 C CA . ALA A 1 94 ? 4.026 -11.520 -29.452 1.00 75.25 94 ALA A CA 1
ATOM 730 C C . ALA A 1 94 ? 2.548 -11.583 -29.009 1.00 75.25 94 ALA A C 1
ATOM 732 O O . ALA A 1 94 ? 1.765 -10.685 -29.311 1.00 75.25 94 ALA A O 1
ATOM 733 N N . ASP A 1 95 ? 2.169 -12.628 -28.274 1.00 77.44 95 ASP A N 1
ATOM 734 C CA . ASP A 1 95 ? 0.854 -12.828 -27.672 1.00 77.44 95 ASP A CA 1
ATOM 735 C C . ASP A 1 95 ? 0.543 -11.863 -26.512 1.00 77.44 95 ASP A C 1
ATOM 737 O O . ASP A 1 95 ? -0.628 -11.694 -26.171 1.00 77.44 95 ASP A O 1
ATOM 741 N N . LEU A 1 96 ? 1.544 -11.187 -25.935 1.00 74.31 96 LEU A N 1
ATOM 742 C CA . LEU A 1 96 ? 1.360 -10.196 -24.866 1.00 74.31 96 LEU A CA 1
ATOM 743 C C . LEU A 1 96 ? 1.174 -8.751 -25.369 1.00 74.31 96 LEU A C 1
ATOM 745 O O . LEU A 1 96 ? 0.862 -7.865 -24.569 1.00 74.31 96 LEU A O 1
ATOM 749 N N . GLU A 1 97 ? 1.290 -8.495 -26.676 1.00 79.00 97 GLU A N 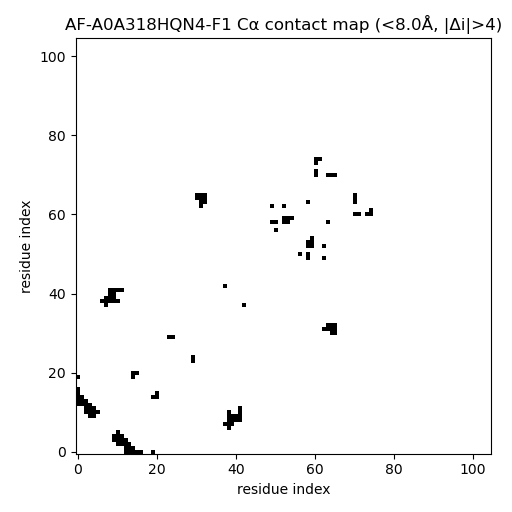1
ATOM 750 C CA . GLU A 1 97 ? 1.086 -7.157 -27.256 1.00 79.00 97 GLU A CA 1
ATOM 751 C C . GLU A 1 97 ? -0.320 -6.568 -27.002 1.00 79.00 97 GLU A C 1
ATOM 753 O O . GLU A 1 97 ? -0.400 -5.379 -26.689 1.00 79.00 97 GLU A O 1
ATOM 758 N N . PRO A 1 98 ? -1.428 -7.342 -27.023 1.00 77.19 98 PRO A N 1
ATOM 759 C CA . PRO A 1 98 ? -2.748 -6.818 -26.659 1.00 77.19 98 PRO A CA 1
ATOM 760 C C . PRO A 1 98 ? -2.806 -6.263 -25.227 1.00 77.19 98 PRO A C 1
ATOM 762 O O . PRO A 1 98 ? -3.449 -5.245 -24.978 1.00 77.19 98 PRO A O 1
ATOM 765 N N . LEU A 1 99 ? -2.103 -6.900 -24.284 1.00 67.62 99 LEU A N 1
ATOM 766 C CA . LEU A 1 99 ? -2.014 -6.423 -22.903 1.00 67.62 99 LEU A CA 1
ATOM 767 C C . LEU A 1 99 ? -1.152 -5.157 -22.815 1.00 67.62 99 LEU A C 1
ATOM 769 O O . LEU A 1 99 ? -1.482 -4.234 -22.075 1.00 67.62 99 LEU A O 1
ATOM 773 N N . ALA A 1 100 ? -0.062 -5.098 -23.584 1.00 74.19 100 ALA A N 1
ATOM 774 C CA . ALA A 1 100 ? 0.790 -3.919 -23.649 1.00 74.19 100 ALA A CA 1
ATOM 775 C C . ALA A 1 100 ? 0.062 -2.710 -24.260 1.00 74.19 100 ALA A C 1
ATOM 777 O O . ALA A 1 100 ? 0.254 -1.596 -23.777 1.00 74.19 100 ALA A O 1
ATOM 778 N N . ALA A 1 101 ? -0.779 -2.920 -25.277 1.00 80.38 101 ALA A N 1
ATOM 779 C CA . ALA A 1 101 ? -1.617 -1.881 -25.872 1.00 80.38 101 ALA A CA 1
ATOM 780 C C . ALA A 1 101 ? -2.605 -1.296 -24.850 1.00 80.38 101 ALA A C 1
ATOM 782 O O . ALA A 1 101 ? -2.656 -0.083 -24.692 1.00 80.38 101 ALA A O 1
ATOM 783 N N . TRP A 1 102 ? -3.279 -2.150 -24.072 1.00 74.69 102 TRP A N 1
ATOM 784 C CA . TRP A 1 102 ? -4.209 -1.719 -23.020 1.00 74.69 102 TRP A CA 1
ATOM 785 C C . TRP A 1 102 ? -3.567 -0.837 -21.934 1.00 74.69 102 TRP A C 1
ATOM 787 O O . TRP A 1 102 ? -4.245 -0.002 -21.355 1.00 74.69 102 TRP A O 1
ATOM 797 N N . VAL A 1 103 ? -2.272 -1.008 -21.640 1.00 73.69 103 VAL A N 1
ATOM 798 C CA . VAL A 1 103 ? -1.549 -0.167 -20.661 1.00 73.69 103 VAL A CA 1
ATOM 799 C C . VAL A 1 103 ? -1.117 1.185 -21.248 1.00 73.69 103 VAL A C 1
ATOM 801 O O . VAL A 1 103 ? -0.826 2.111 -20.492 1.00 73.69 103 VAL A O 1
ATOM 804 N N . ARG A 1 104 ? -0.987 1.288 -22.577 1.00 79.31 104 ARG A N 1
ATOM 805 C CA . ARG A 1 104 ? -0.581 2.531 -23.257 1.00 79.31 104 ARG A CA 1
ATOM 806 C C . ARG A 1 104 ? -1.757 3.494 -23.466 1.00 79.31 104 ARG A C 1
ATOM 808 O O . ARG A 1 104 ? -1.490 4.688 -23.591 1.00 79.31 104 ARG A O 1
ATOM 815 N N . ASP A 1 105 ? -2.980 2.971 -23.516 1.00 60.03 105 ASP A N 1
ATOM 816 C CA . ASP A 1 105 ? -4.241 3.729 -23.576 1.00 60.03 105 ASP A CA 1
ATOM 817 C C . ASP A 1 105 ? -4.665 4.264 -22.194 1.00 60.03 105 ASP A C 1
ATOM 819 O O . ASP A 1 105 ? -5.225 5.385 -22.147 1.00 60.03 105 ASP A O 1
#

Foldseek 3Di:
DDWDDDPLADTDDDDDDPVVVVVLVPDPVDWLPDDPDDRPVVVVVNVVVQVVQADPSHHQLVSDTPPPPCSVVSNVVVVVVCVVCVVVCVVPPPVCVVVVVVVVD

Radius of gyration: 17.5 Å; Cα contacts (8 Å, |Δi|>4): 70; chains: 1; bounding box: 36×25×47 Å